Protein AF-A0A3S1AR41-F1 (afdb_monomer)

Foldseek 3Di:
DDEDFADPDPVVNVVVVVVVVVVVVVCVVVVHQDDYQDADVVCDRDPVSNCVPVNCVSVVVSVVVRVVVSVVVVVVVLVPPPQDPQDQLLVLLVVVCVVCVPAWAQEPVVRFIWGACPPHHRDTDTDDPVVQLVVSVVVCVVVSNDDPPDSVSSVSSSVSNNVVRYD

Solvent-accessible surface area (backbone atoms only — not comparable to full-atom values): 9598 Å² total; per-residue (Å²): 109,48,71,70,66,53,57,87,51,68,69,50,41,53,49,49,52,52,50,50,52,52,51,50,53,52,32,56,75,67,73,48,88,73,46,76,55,79,76,48,84,90,40,42,49,34,70,67,47,30,34,74,74,62,32,67,63,48,54,52,50,55,47,51,54,50,49,56,50,45,52,48,51,55,52,49,53,73,71,61,60,66,84,68,74,77,72,55,43,59,62,51,18,53,53,52,43,65,78,32,64,89,37,47,38,25,38,66,92,74,72,39,38,31,29,47,44,72,89,45,82,90,36,74,38,81,50,55,71,66,58,52,48,50,51,50,49,52,53,32,55,77,68,68,59,74,84,77,87,50,70,66,51,53,53,46,21,53,57,41,32,46,71,74,30,65,103

pLDDT: mean 77.69, std 9.54, range [42.16, 90.88]

Structure (mmCIF, N/CA/C/O backbone):
data_AF-A0A3S1AR41-F1
#
_entry.id   AF-A0A3S1AR41-F1
#
loop_
_atom_site.group_PDB
_atom_site.id
_atom_site.type_symbol
_atom_site.label_atom_id
_atom_site.label_alt_id
_atom_site.label_comp_id
_atom_site.label_asym_id
_atom_site.label_entity_id
_atom_site.label_seq_id
_atom_site.pdbx_PDB_ins_code
_atom_site.Cartn_x
_atom_site.Cartn_y
_atom_site.Cartn_z
_atom_site.occupancy
_atom_site.B_iso_or_equiv
_atom_site.auth_seq_id
_atom_site.auth_comp_id
_atom_site.auth_asym_id
_atom_site.auth_atom_id
_atom_site.pdbx_PDB_model_num
ATOM 1 N N . MET A 1 1 ? -4.331 1.772 16.809 1.00 79.31 1 MET A N 1
ATOM 2 C CA . MET A 1 1 ? -4.745 1.412 18.185 1.00 79.31 1 MET A CA 1
ATOM 3 C C . MET A 1 1 ? -5.383 2.632 18.816 1.00 79.31 1 MET A C 1
ATOM 5 O O . MET A 1 1 ? -4.894 3.723 18.562 1.00 79.31 1 MET A O 1
ATOM 9 N N . PHE A 1 2 ? -6.452 2.473 19.589 1.00 81.19 2 PHE A N 1
ATOM 10 C CA . PHE A 1 2 ? -7.043 3.577 20.342 1.00 81.19 2 PHE A CA 1
ATOM 11 C C . PHE A 1 2 ? -7.571 3.096 21.694 1.00 81.19 2 PHE A C 1
ATOM 13 O O . PHE A 1 2 ? -7.893 1.920 21.860 1.00 81.19 2 PHE A O 1
ATOM 20 N N . ALA A 1 3 ? -7.670 4.021 22.642 1.00 80.25 3 ALA A N 1
ATOM 21 C CA . ALA A 1 3 ? -8.290 3.820 23.941 1.00 80.25 3 ALA A CA 1
ATOM 22 C C . ALA A 1 3 ? -9.091 5.082 24.274 1.00 80.25 3 ALA A C 1
ATOM 24 O O . ALA A 1 3 ? -8.627 6.186 24.008 1.00 80.25 3 ALA A O 1
ATOM 25 N N . PHE A 1 4 ? -10.299 4.921 24.806 1.00 81.38 4 PHE A N 1
ATOM 26 C CA . PHE A 1 4 ? -11.098 6.042 25.312 1.00 81.38 4 PHE A CA 1
ATOM 27 C C . PHE A 1 4 ? -11.306 5.834 26.800 1.00 81.38 4 PHE A C 1
ATOM 29 O O . PHE A 1 4 ? -11.481 4.689 27.230 1.00 81.38 4 PHE A O 1
ATOM 36 N N . ASP A 1 5 ? -11.370 6.932 27.542 1.00 77.31 5 ASP A N 1
ATOM 37 C CA . ASP A 1 5 ? -11.739 6.889 28.948 1.00 77.31 5 ASP A CA 1
ATOM 38 C C . ASP A 1 5 ? -13.148 6.341 29.122 1.00 77.31 5 ASP A C 1
ATOM 40 O O . ASP A 1 5 ? -14.081 6.584 28.343 1.00 77.31 5 ASP A O 1
ATOM 44 N N . ARG A 1 6 ? -13.287 5.556 30.177 1.00 70.06 6 ARG A N 1
ATOM 45 C CA . ARG A 1 6 ? -14.533 4.954 30.589 1.00 70.06 6 ARG A CA 1
ATOM 46 C C . ARG A 1 6 ? -15.194 5.881 31.590 1.00 70.06 6 ARG A C 1
ATOM 48 O O . ARG A 1 6 ? -14.793 5.937 32.737 1.00 70.06 6 ARG A O 1
ATOM 55 N N . ASP A 1 7 ? -16.246 6.579 31.189 1.00 70.88 7 ASP A N 1
ATOM 56 C CA . ASP A 1 7 ? -16.994 7.405 32.137 1.00 70.88 7 ASP A CA 1
ATOM 57 C C . ASP A 1 7 ? -18.055 6.594 32.903 1.00 70.88 7 ASP A C 1
ATOM 59 O O . ASP A 1 7 ? -18.595 5.604 32.400 1.00 70.88 7 ASP A O 1
ATOM 63 N N . GLU A 1 8 ? -18.374 7.018 34.125 1.00 67.06 8 GLU A N 1
ATOM 64 C CA . GLU A 1 8 ? -19.427 6.425 34.953 1.00 67.06 8 GLU A CA 1
A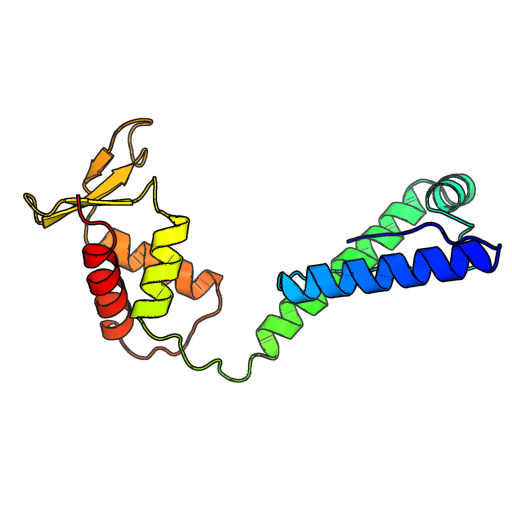TOM 65 C C . GLU A 1 8 ? -20.808 6.979 34.594 1.00 67.06 8 GLU A C 1
ATOM 67 O O . GLU A 1 8 ? -21.803 6.244 34.642 1.00 67.06 8 GLU A O 1
ATOM 72 N N . LYS A 1 9 ? -20.872 8.247 34.160 1.00 78.31 9 LYS A N 1
ATOM 73 C CA . LYS A 1 9 ? -22.122 8.919 33.800 1.00 78.31 9 LYS A CA 1
ATOM 74 C C . LYS A 1 9 ? -22.725 8.288 32.550 1.00 78.31 9 LYS A C 1
ATOM 76 O O . LYS A 1 9 ? -22.075 8.163 31.513 1.00 78.31 9 LYS A O 1
ATOM 81 N N . GLN A 1 10 ? -24.013 7.953 32.619 1.00 71.94 10 GLN A N 1
ATOM 82 C CA . GLN A 1 10 ? -24.720 7.272 31.531 1.00 71.94 10 GLN A CA 1
ATOM 83 C C . GLN A 1 10 ? -24.678 8.053 30.207 1.00 71.94 10 GLN A C 1
ATOM 85 O O . GLN A 1 10 ? -24.508 7.465 29.141 1.00 71.94 10 GLN A O 1
ATOM 90 N N . THR A 1 11 ? -24.765 9.382 30.267 1.00 77.62 11 THR A N 1
ATOM 91 C CA . THR A 1 11 ? -24.660 10.265 29.095 1.00 77.62 11 THR A CA 1
ATOM 92 C C . THR A 1 11 ? -23.285 10.183 28.431 1.00 77.62 11 THR A C 1
ATOM 94 O O . THR A 1 11 ? -23.191 10.083 27.207 1.00 77.62 11 THR A O 1
ATOM 97 N N . ALA A 1 12 ? -22.218 10.142 29.227 1.00 74.50 12 ALA A N 1
ATOM 98 C CA . ALA A 1 12 ? -20.852 10.012 28.738 1.00 74.50 12 ALA A CA 1
ATOM 99 C C . ALA A 1 12 ? -20.569 8.601 28.186 1.00 74.50 12 ALA A C 1
ATOM 101 O O . ALA A 1 12 ? -19.952 8.480 27.129 1.00 74.50 12 ALA A O 1
ATOM 102 N N . LYS A 1 13 ? -21.120 7.537 28.790 1.00 77.38 13 LYS A N 1
ATOM 103 C CA . LYS A 1 13 ? -21.058 6.166 28.235 1.00 77.38 13 LYS A CA 1
ATOM 104 C C . LYS A 1 13 ? -21.668 6.079 26.835 1.00 77.38 13 LYS A C 1
ATOM 106 O O . LYS A 1 13 ? -21.076 5.478 25.936 1.00 77.38 13 LYS A O 1
ATOM 111 N N . ILE A 1 14 ? -22.836 6.695 26.635 1.00 79.62 14 ILE A N 1
ATOM 112 C CA . ILE A 1 14 ? -23.518 6.725 25.331 1.00 79.62 14 ILE A CA 1
ATOM 113 C C . ILE A 1 14 ? -22.680 7.505 24.309 1.00 79.62 14 ILE A C 1
ATOM 115 O O . ILE A 1 14 ? -22.491 7.031 23.186 1.00 79.62 14 ILE A O 1
ATOM 119 N N . ALA A 1 15 ? -22.134 8.661 24.698 1.00 82.12 15 ALA A N 1
ATOM 120 C CA . ALA A 1 15 ? -21.292 9.481 23.830 1.00 82.12 15 ALA A CA 1
ATOM 121 C C . ALA A 1 15 ? -20.006 8.751 23.405 1.00 82.12 15 ALA A C 1
ATOM 123 O O . ALA A 1 15 ? -19.709 8.690 22.212 1.00 82.12 15 ALA A O 1
ATOM 124 N N . VAL A 1 16 ? -19.290 8.127 24.348 1.00 82.00 16 VAL A N 1
ATOM 125 C CA . VAL A 1 16 ? -18.069 7.352 24.070 1.00 82.00 16 VAL A CA 1
ATOM 126 C C . VAL A 1 16 ? -18.377 6.148 23.182 1.00 82.00 16 VAL A C 1
ATOM 128 O O . VAL A 1 16 ? -17.670 5.911 22.207 1.00 82.00 16 VAL A O 1
ATOM 131 N N . SER A 1 17 ? -19.462 5.416 23.451 1.00 81.62 17 SER A N 1
ATOM 132 C CA . SER A 1 17 ? -19.877 4.281 22.617 1.00 81.62 17 SER A CA 1
ATOM 133 C C . SER A 1 17 ? -20.206 4.712 21.181 1.00 81.62 17 SER A C 1
ATOM 135 O O . SER A 1 17 ? -19.748 4.095 20.216 1.00 81.62 17 SER A O 1
ATOM 137 N N . SER A 1 18 ? -20.931 5.823 21.026 1.00 83.88 18 SER A N 1
ATOM 138 C CA . SER A 1 18 ? -21.240 6.412 19.720 1.00 83.88 18 SER A CA 1
ATOM 139 C C . SER A 1 18 ? -19.975 6.877 18.987 1.00 83.88 18 SER A C 1
ATOM 141 O O . SER A 1 18 ? -19.796 6.564 17.808 1.00 83.88 18 SER A O 1
ATOM 143 N N . GLY A 1 19 ? -19.057 7.549 19.688 1.00 84.62 19 GLY A N 1
ATOM 144 C CA . GLY A 1 19 ? -17.765 7.981 19.151 1.00 84.62 19 GLY A CA 1
ATOM 145 C C . GLY A 1 19 ? -16.910 6.806 18.684 1.00 84.62 19 GLY A C 1
ATOM 146 O O . GLY A 1 19 ? -16.454 6.794 17.541 1.00 84.62 19 GLY A O 1
ATOM 147 N N . LYS A 1 20 ? -16.788 5.761 19.511 1.00 86.75 20 LYS A N 1
ATOM 148 C CA . LYS A 1 20 ? -16.109 4.511 19.146 1.00 86.75 20 LYS A CA 1
ATOM 149 C C . LYS A 1 20 ? -16.741 3.878 17.912 1.00 86.75 20 LYS A C 1
ATOM 151 O O . LYS A 1 20 ? -16.020 3.491 17.001 1.00 86.75 20 LYS A O 1
ATOM 156 N N . LYS A 1 21 ? -18.073 3.799 17.839 1.00 86.06 21 LYS A N 1
ATOM 157 C CA . LYS A 1 21 ? -18.773 3.224 16.680 1.00 86.06 21 LYS A CA 1
ATOM 158 C C . LYS A 1 21 ? -18.477 3.995 15.391 1.00 86.06 21 LYS A C 1
ATOM 160 O O . LYS A 1 21 ? -18.202 3.371 14.371 1.00 86.06 21 LYS A O 1
ATOM 165 N N . LYS A 1 22 ? -18.499 5.331 15.438 1.00 89.19 22 LYS A N 1
ATOM 166 C CA . LYS A 1 22 ? -18.173 6.184 14.284 1.00 89.19 22 LYS A CA 1
ATOM 167 C C . LYS A 1 22 ? -16.713 6.040 13.859 1.00 89.19 22 LYS A C 1
ATOM 169 O O . LYS A 1 22 ? -16.446 5.897 12.672 1.00 89.19 22 LYS A O 1
ATOM 174 N N . LEU A 1 23 ? -15.789 6.025 14.819 1.00 87.81 23 LEU A N 1
ATOM 175 C CA . LEU A 1 23 ? -14.365 5.844 14.545 1.00 87.81 23 LEU A CA 1
ATOM 176 C C . LEU A 1 23 ? -14.088 4.477 13.910 1.00 87.81 23 LEU A C 1
ATOM 178 O O . LEU A 1 23 ? -13.382 4.405 12.913 1.00 87.81 23 LEU A O 1
ATOM 182 N N . ARG A 1 24 ? -14.689 3.406 14.442 1.00 88.06 24 ARG A N 1
ATOM 183 C CA . ARG A 1 24 ? -14.588 2.060 13.861 1.00 88.06 24 ARG A CA 1
ATOM 184 C C . ARG A 1 24 ? -15.086 2.035 12.420 1.00 88.06 24 ARG A C 1
ATOM 186 O O . ARG A 1 24 ? -14.345 1.605 11.553 1.00 88.06 24 ARG A O 1
ATOM 193 N N . ALA A 1 25 ? -16.266 2.598 12.154 1.00 83.69 25 ALA A N 1
ATOM 194 C CA . ALA A 1 25 ? -16.811 2.673 10.799 1.00 83.69 25 ALA A CA 1
ATOM 195 C C . ALA A 1 25 ? -15.899 3.447 9.827 1.00 83.69 25 ALA A C 1
ATOM 197 O O . ALA A 1 25 ? -15.743 3.036 8.680 1.00 83.69 25 ALA A O 1
ATOM 198 N N . ALA A 1 26 ? -15.272 4.539 10.276 1.00 85.06 26 ALA A N 1
ATOM 199 C CA . ALA A 1 26 ? -14.315 5.288 9.462 1.00 85.06 26 ALA A CA 1
ATOM 200 C C . ALA A 1 26 ? -13.032 4.485 9.183 1.00 85.06 26 ALA A C 1
ATOM 202 O O . ALA A 1 26 ? -12.530 4.499 8.062 1.00 85.06 26 ALA A O 1
ATOM 203 N N . LEU A 1 27 ? -12.521 3.759 10.182 1.00 85.44 27 LEU A N 1
ATOM 204 C CA . LEU A 1 27 ? -11.340 2.904 10.035 1.00 85.44 27 LEU A CA 1
ATOM 205 C C . LEU A 1 27 ? -11.622 1.687 9.143 1.00 85.44 27 LEU A C 1
ATOM 207 O O . LEU A 1 27 ? -10.785 1.347 8.313 1.00 85.44 27 LEU A O 1
ATOM 211 N N . ASP A 1 28 ? -12.808 1.087 9.262 1.00 80.69 28 ASP A N 1
ATOM 212 C CA . ASP A 1 28 ? -13.271 0.007 8.387 1.00 80.69 28 ASP A CA 1
ATOM 213 C C . ASP A 1 28 ? -13.381 0.499 6.932 1.00 80.69 28 ASP A C 1
ATOM 215 O O . ASP A 1 28 ? -12.883 -0.156 6.018 1.00 80.69 28 ASP A O 1
ATOM 219 N N . ALA A 1 29 ? -13.962 1.685 6.704 1.00 75.62 29 ALA A N 1
ATOM 220 C CA . ALA A 1 29 ? -14.065 2.289 5.371 1.00 75.62 29 ALA A CA 1
ATOM 221 C C . ALA A 1 29 ? -12.693 2.619 4.754 1.00 75.62 29 ALA A C 1
ATOM 223 O O . ALA A 1 29 ? -12.524 2.525 3.541 1.00 75.62 29 ALA A O 1
ATOM 224 N N . ALA A 1 30 ? -11.709 2.967 5.585 1.00 77.12 30 ALA A N 1
ATOM 225 C CA . ALA A 1 30 ? -10.322 3.182 5.180 1.00 77.12 30 ALA A CA 1
ATOM 226 C C . ALA A 1 30 ? -9.496 1.882 5.099 1.00 77.12 30 ALA A C 1
ATOM 228 O O . ALA A 1 30 ? -8.284 1.945 4.900 1.00 77.12 30 ALA A O 1
ATOM 229 N N . ASN A 1 31 ? -10.123 0.712 5.286 1.00 78.56 31 ASN A N 1
ATOM 230 C CA . ASN A 1 31 ? -9.471 -0.599 5.307 1.00 78.56 31 ASN A CA 1
ATOM 231 C C . ASN A 1 31 ? -8.270 -0.670 6.276 1.00 78.56 31 ASN A C 1
ATOM 233 O O . ASN A 1 31 ? -7.235 -1.270 5.987 1.00 78.56 31 ASN A O 1
ATOM 237 N N . CYS A 1 32 ? -8.392 -0.015 7.431 1.00 78.56 32 CYS A N 1
ATOM 238 C CA . CYS A 1 32 ? -7.359 0.040 8.456 1.00 78.56 32 CYS A CA 1
ATOM 239 C C . CYS A 1 32 ? -7.586 -1.025 9.531 1.00 78.56 32 CYS A C 1
ATOM 241 O O . CYS A 1 32 ? -8.674 -1.148 10.090 1.00 78.56 32 CYS A O 1
ATOM 243 N N . HIS A 1 33 ? -6.524 -1.735 9.914 1.00 80.25 33 HIS A N 1
ATOM 244 C CA . HIS A 1 33 ? -6.556 -2.574 11.109 1.00 80.25 33 HIS A CA 1
ATOM 245 C C . HIS A 1 33 ? -6.507 -1.711 12.370 1.00 80.25 33 HIS A C 1
ATOM 247 O O . HIS A 1 33 ? -5.687 -0.799 12.500 1.00 80.25 33 HIS A O 1
ATOM 253 N N . TYR A 1 34 ? -7.369 -2.015 13.335 1.00 84.50 34 TYR A N 1
ATOM 254 C CA . TYR A 1 34 ? -7.410 -1.298 14.598 1.00 84.50 34 TYR A CA 1
ATOM 255 C C . TYR A 1 34 ? -7.719 -2.222 15.765 1.00 84.50 34 TYR A C 1
ATOM 257 O O . TYR A 1 34 ? -8.297 -3.297 15.633 1.00 84.50 34 TYR A O 1
ATOM 265 N N . ILE A 1 35 ? -7.365 -1.737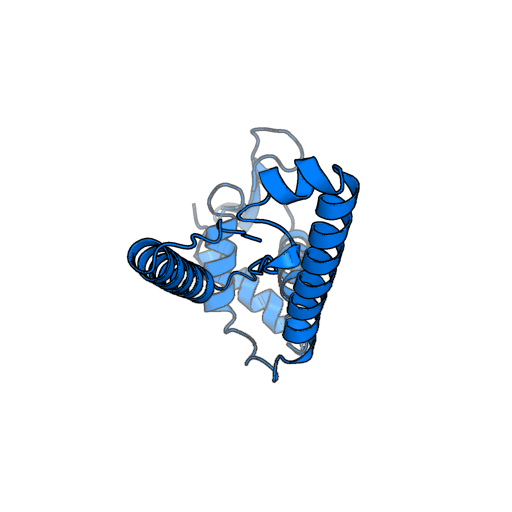 16.948 1.00 84.81 35 ILE A N 1
ATOM 266 C CA . ILE A 1 35 ? -7.746 -2.351 18.204 1.00 84.81 35 ILE A CA 1
ATOM 267 C C . ILE A 1 35 ? -8.188 -1.269 19.171 1.00 84.81 35 ILE A C 1
ATOM 269 O O . ILE A 1 35 ? -7.559 -0.209 19.257 1.00 84.81 35 ILE A O 1
ATOM 273 N N . ASP A 1 36 ? -9.288 -1.561 19.849 1.00 83.19 36 ASP A N 1
ATOM 274 C CA . ASP A 1 36 ? -9.828 -0.774 20.945 1.00 83.19 36 ASP A CA 1
ATOM 275 C C . ASP A 1 36 ? -9.344 -1.395 22.255 1.00 83.19 36 ASP A C 1
ATOM 277 O O . ASP A 1 36 ? -9.658 -2.555 22.547 1.00 83.19 36 ASP A O 1
ATOM 281 N N . ILE A 1 37 ? -8.556 -0.646 23.021 1.00 79.31 37 ILE A N 1
ATOM 282 C CA . ILE A 1 37 ? -8.174 -1.041 24.374 1.00 79.31 37 ILE A CA 1
ATOM 283 C C . ILE A 1 37 ? -9.358 -0.733 25.290 1.00 79.31 37 ILE A C 1
ATOM 285 O O . ILE A 1 37 ? -9.789 0.412 25.428 1.00 79.31 37 ILE A O 1
ATOM 289 N N . ILE A 1 38 ? -9.897 -1.785 25.904 1.00 75.62 38 ILE A N 1
ATOM 290 C CA . ILE A 1 38 ? -11.011 -1.692 26.844 1.00 75.62 38 ILE A CA 1
ATOM 291 C C . ILE A 1 38 ? -10.459 -1.870 28.255 1.00 75.62 38 ILE A C 1
ATOM 293 O O . ILE A 1 38 ? -9.960 -2.944 28.589 1.00 75.62 38 ILE A O 1
ATOM 297 N N . TRP A 1 39 ? -10.590 -0.824 29.067 1.00 73.00 39 TRP A N 1
ATOM 298 C CA . TRP A 1 39 ? -10.246 -0.822 30.487 1.00 73.00 39 TRP A CA 1
ATOM 299 C C . TRP A 1 39 ? -11.275 -1.623 31.295 1.00 73.00 39 TRP A C 1
ATOM 301 O O . TRP A 1 39 ? -12.492 -1.461 31.110 1.00 73.00 39 TRP A O 1
ATOM 311 N N . LYS A 1 40 ? -10.814 -2.493 32.199 1.00 68.31 40 LYS A N 1
ATOM 312 C CA . LYS A 1 40 ? -11.703 -3.139 33.175 1.00 68.31 40 LYS A CA 1
ATOM 313 C C . LYS A 1 40 ? -12.116 -2.125 34.241 1.00 68.31 40 LYS A C 1
ATOM 315 O O . LYS A 1 40 ? -11.457 -1.115 34.432 1.00 68.31 40 LYS A O 1
ATOM 320 N N . GLU A 1 41 ? -13.192 -2.404 34.977 1.00 66.81 41 GLU A N 1
ATOM 321 C CA . GLU A 1 41 ? -13.559 -1.575 36.148 1.00 66.81 41 GLU A CA 1
ATOM 322 C C . GLU A 1 41 ? -12.445 -1.563 37.185 1.00 66.81 41 GLU A C 1
ATOM 324 O O . GLU A 1 41 ? -12.160 -0.539 37.796 1.00 66.81 41 GLU A O 1
ATOM 329 N N . SER A 1 42 ? -11.764 -2.702 37.309 1.00 66.75 42 SER A N 1
ATOM 330 C CA . SER A 1 42 ? -10.585 -2.826 38.136 1.00 66.75 42 SER A CA 1
ATOM 331 C C . SER A 1 42 ? -9.442 -1.955 37.667 1.00 66.75 42 SER A C 1
ATOM 333 O O . SER A 1 42 ? -8.565 -1.793 38.477 1.00 66.75 42 SER A O 1
ATOM 335 N N . ASP A 1 43 ? -9.397 -1.423 36.441 1.00 62.47 43 ASP A N 1
ATOM 336 C CA . ASP A 1 43 ? -8.229 -0.739 35.850 1.00 62.47 43 ASP A CA 1
ATOM 337 C C . ASP A 1 43 ? -8.277 0.788 36.020 1.00 62.47 43 ASP A C 1
ATOM 339 O O . ASP A 1 43 ? -7.307 1.473 35.715 1.00 62.47 43 ASP A O 1
ATOM 343 N N . GLY A 1 44 ? -9.382 1.304 36.566 1.00 65.50 44 GLY A N 1
ATOM 344 C CA . GLY A 1 44 ? -9.641 2.737 36.676 1.00 65.50 44 GLY A CA 1
ATOM 345 C C . GLY A 1 44 ? -10.445 3.292 35.498 1.00 65.50 44 GLY A C 1
ATOM 346 O O . GLY A 1 44 ? -10.873 2.566 34.595 1.00 65.50 44 GLY A O 1
ATOM 347 N N . LYS A 1 45 ? -10.709 4.598 35.546 1.00 70.69 45 LYS A N 1
ATOM 348 C CA . LYS A 1 45 ? -11.516 5.335 34.570 1.00 70.69 45 LYS A CA 1
ATOM 349 C C . LYS A 1 45 ? -10.770 5.486 33.244 1.00 70.69 45 LYS A C 1
ATOM 351 O O . LYS A 1 45 ? -11.386 5.406 32.179 1.00 70.69 45 LYS A O 1
ATOM 356 N N . GLY A 1 46 ? -9.460 5.685 33.316 1.00 72.44 46 GLY A N 1
ATOM 357 C CA . GLY A 1 4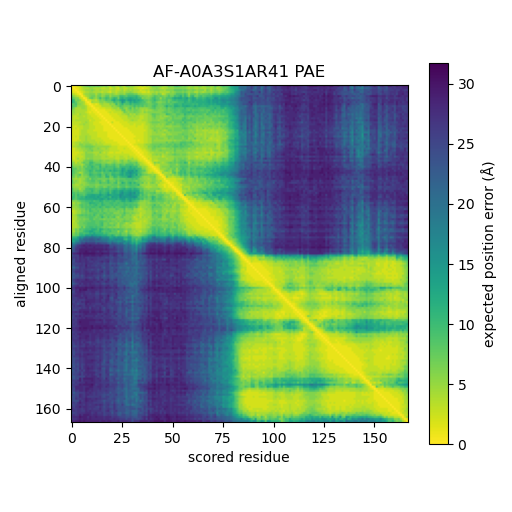6 ? -8.614 5.984 32.170 1.00 72.44 46 GLY A CA 1
ATOM 358 C C . GLY A 1 46 ? -7.207 5.413 32.285 1.00 72.44 46 GLY A C 1
ATOM 359 O O . GLY A 1 46 ? -6.855 4.687 33.216 1.00 72.44 46 GLY A O 1
ATOM 360 N N . LEU A 1 47 ? -6.396 5.738 31.281 1.00 71.81 47 LEU A N 1
ATOM 361 C CA . LEU A 1 47 ? -4.987 5.348 31.229 1.00 71.81 47 LEU A CA 1
ATOM 362 C C . LEU A 1 47 ? -4.176 5.971 32.377 1.00 71.81 47 LEU A C 1
ATOM 364 O O . LEU A 1 47 ? -3.243 5.357 32.890 1.00 71.81 47 LEU A O 1
ATOM 368 N N . ASP A 1 48 ? -4.524 7.194 32.754 1.00 73.44 48 ASP A N 1
ATOM 369 C CA . ASP A 1 48 ? -3.937 7.932 33.865 1.00 73.44 48 ASP A CA 1
ATOM 370 C C . ASP A 1 48 ? -4.140 7.206 35.199 1.00 73.44 48 ASP A C 1
ATOM 372 O O . ASP A 1 48 ? -3.169 7.009 35.931 1.00 73.44 48 ASP A O 1
ATOM 376 N N . ASP A 1 49 ? -5.350 6.714 35.470 1.00 73.25 49 ASP A N 1
ATOM 377 C CA . ASP A 1 49 ? -5.636 5.925 36.674 1.00 73.25 49 ASP A CA 1
ATOM 378 C C . ASP A 1 49 ? -4.843 4.612 36.710 1.00 73.25 49 ASP A C 1
ATOM 380 O O . ASP A 1 49 ? -4.300 4.231 37.752 1.00 73.25 49 ASP A O 1
ATOM 384 N N . LEU A 1 50 ? -4.735 3.934 35.562 1.00 70.50 50 LEU A N 1
ATOM 385 C CA . LEU A 1 50 ? -3.965 2.699 35.444 1.00 70.50 50 LEU A CA 1
ATOM 386 C C . LEU A 1 50 ? -2.482 2.939 35.757 1.00 70.50 50 LEU A C 1
ATOM 388 O O . LEU A 1 50 ? -1.876 2.192 36.526 1.00 70.50 50 LEU A O 1
ATOM 392 N N . VAL A 1 51 ? -1.901 3.996 35.182 1.00 73.38 51 VAL A N 1
ATOM 393 C CA . VAL A 1 51 ? -0.493 4.352 35.395 1.00 73.38 51 VAL A CA 1
ATOM 394 C C . VAL A 1 51 ? -0.255 4.820 36.828 1.00 73.38 51 VAL A C 1
ATOM 396 O O . VAL A 1 51 ? 0.768 4.463 37.409 1.00 73.38 51 VAL A O 1
ATOM 399 N N . MET A 1 52 ? -1.184 5.571 37.424 1.00 74.88 52 MET A N 1
ATOM 400 C CA . MET A 1 52 ? -1.058 6.000 38.818 1.00 74.88 52 MET A CA 1
ATOM 401 C C . MET A 1 52 ? -1.090 4.825 39.797 1.00 74.88 52 MET A C 1
ATOM 403 O O . MET A 1 52 ? -0.376 4.856 40.798 1.00 74.88 52 MET A O 1
ATOM 407 N N . ARG A 1 53 ? -1.885 3.784 39.525 1.00 69.00 53 ARG A N 1
ATOM 408 C CA . ARG A 1 53 ? -2.046 2.664 40.459 1.00 69.00 53 ARG A CA 1
ATOM 409 C C . ARG A 1 53 ? -1.031 1.541 40.269 1.00 69.00 53 ARG A C 1
ATOM 411 O O . ARG A 1 53 ? -0.520 1.015 41.253 1.00 69.00 53 ARG A O 1
ATOM 418 N N . GLU A 1 54 ? -0.773 1.138 39.030 1.00 67.00 54 GLU A N 1
ATOM 419 C CA . GLU A 1 54 ? 0.070 -0.028 38.718 1.00 67.00 54 GLU A CA 1
ATOM 420 C C . GLU A 1 54 ? 1.424 0.356 38.104 1.00 67.00 54 GLU A C 1
ATOM 422 O O . GLU A 1 54 ? 2.263 -0.503 37.821 1.00 67.00 54 GLU A O 1
ATOM 427 N N . GLY A 1 55 ? 1.665 1.655 37.915 1.00 69.44 55 GLY A N 1
ATOM 428 C CA . GLY A 1 55 ? 2.861 2.171 37.266 1.00 69.44 55 GLY A CA 1
ATOM 429 C C . GLY A 1 55 ? 2.834 2.010 35.744 1.00 69.44 55 GLY A C 1
ATOM 430 O O . GLY A 1 55 ? 1.937 1.417 35.139 1.00 69.44 55 GLY A O 1
ATOM 431 N N . SER A 1 56 ? 3.878 2.514 35.088 1.00 68.62 56 SER A N 1
ATOM 432 C CA . SER A 1 56 ? 4.027 2.449 33.626 1.00 68.62 56 SER A CA 1
ATOM 433 C C . SER A 1 56 ? 4.129 1.016 33.072 1.00 68.62 56 SER A C 1
ATOM 435 O O . SER A 1 56 ? 3.881 0.790 31.886 1.00 68.62 56 SER A O 1
ATOM 437 N N . GLY A 1 57 ? 4.440 0.026 33.919 1.00 68.94 57 GLY A N 1
ATOM 438 C CA . GLY A 1 57 ? 4.503 -1.390 33.542 1.00 68.94 57 GLY A CA 1
ATOM 439 C C . GLY A 1 57 ? 3.155 -1.984 33.118 1.00 68.94 57 GLY A C 1
ATOM 440 O O . GLY A 1 57 ? 3.106 -2.812 32.201 1.00 68.94 57 GLY A O 1
ATOM 441 N N . ALA A 1 58 ? 2.052 -1.523 33.713 1.00 67.81 58 ALA A N 1
ATOM 442 C CA . ALA A 1 58 ? 0.710 -1.973 33.348 1.00 67.81 58 ALA A CA 1
ATOM 443 C C . ALA A 1 58 ? 0.296 -1.474 31.957 1.00 67.81 58 ALA A C 1
ATOM 445 O O . ALA A 1 58 ? -0.246 -2.240 31.156 1.00 67.81 58 ALA A O 1
ATOM 446 N N . PHE A 1 59 ? 0.651 -0.230 31.618 1.00 69.56 59 PHE A N 1
ATOM 447 C CA . PHE A 1 59 ? 0.475 0.293 30.263 1.00 69.56 59 PHE A CA 1
ATOM 448 C C . PHE A 1 59 ? 1.272 -0.518 29.239 1.00 69.56 59 PHE A C 1
ATOM 450 O O . PHE A 1 59 ? 0.706 -0.945 28.235 1.00 69.56 59 PHE A O 1
ATOM 457 N N . ASN A 1 60 ? 2.551 -0.798 29.513 1.00 73.88 60 ASN A N 1
ATOM 458 C CA . ASN A 1 60 ? 3.392 -1.597 28.616 1.00 73.88 60 ASN A CA 1
ATOM 459 C C . ASN A 1 60 ? 2.792 -2.986 28.357 1.00 73.88 60 ASN A C 1
ATOM 461 O O . ASN A 1 60 ? 2.807 -3.469 27.227 1.00 73.88 60 ASN A O 1
ATOM 465 N N . SER A 1 61 ? 2.206 -3.601 29.385 1.00 74.94 61 SER A N 1
ATOM 466 C CA . SER A 1 61 ? 1.548 -4.906 29.275 1.00 74.94 61 SER A CA 1
ATOM 467 C C . SER A 1 61 ? 0.272 -4.836 28.430 1.00 74.94 61 SER A C 1
ATOM 469 O O . SER A 1 61 ? 0.087 -5.637 27.511 1.00 74.94 61 SER A O 1
ATOM 471 N N . ALA A 1 62 ? -0.596 -3.851 28.686 1.00 72.06 62 ALA A N 1
ATOM 472 C CA . ALA A 1 62 ? -1.812 -3.635 27.900 1.00 72.06 62 ALA A CA 1
ATOM 473 C C . ALA A 1 62 ? -1.490 -3.319 26.430 1.00 72.06 62 ALA A C 1
ATOM 475 O O . ALA A 1 62 ? -2.123 -3.859 25.519 1.00 72.06 62 ALA A O 1
ATOM 476 N N . TYR A 1 63 ? -0.462 -2.500 26.205 1.00 76.19 63 TYR A N 1
ATOM 477 C CA . TYR A 1 63 ? 0.048 -2.155 24.887 1.00 76.19 63 TYR A CA 1
ATOM 478 C C . TYR A 1 63 ? 0.601 -3.384 24.158 1.00 76.19 63 TYR A C 1
ATOM 480 O O . TYR A 1 63 ? 0.186 -3.655 23.033 1.00 76.19 63 TYR A O 1
ATOM 488 N N . ALA A 1 64 ? 1.451 -4.188 24.804 1.00 77.50 64 ALA A N 1
ATOM 489 C CA . ALA A 1 64 ? 2.009 -5.409 24.221 1.00 77.50 64 ALA A CA 1
ATOM 490 C C . ALA A 1 64 ? 0.915 -6.414 23.819 1.00 77.50 64 ALA A C 1
ATOM 492 O O . ALA A 1 64 ? 0.940 -6.957 22.714 1.00 77.50 64 ALA A O 1
ATOM 493 N N . ILE A 1 65 ? -0.104 -6.609 24.666 1.00 81.12 65 ILE A N 1
ATOM 494 C CA . ILE A 1 65 ? -1.265 -7.455 24.342 1.00 81.12 65 ILE A CA 1
ATOM 495 C C . ILE A 1 65 ? -2.027 -6.896 23.137 1.00 81.12 65 ILE A C 1
ATOM 497 O O . ILE A 1 65 ? -2.491 -7.653 22.278 1.00 81.12 65 ILE A O 1
ATOM 501 N N . ALA A 1 66 ? -2.200 -5.577 23.081 1.00 79.88 66 ALA A N 1
ATOM 502 C CA . ALA A 1 66 ? -2.933 -4.933 22.008 1.00 79.88 66 ALA A CA 1
ATOM 503 C C . ALA A 1 66 ? -2.172 -4.999 20.668 1.00 79.88 66 ALA A C 1
ATOM 505 O O . ALA A 1 66 ? -2.793 -5.253 19.635 1.00 79.88 66 ALA A O 1
ATOM 506 N N . ILE A 1 67 ? -0.841 -4.878 20.689 1.00 79.31 67 ILE A N 1
ATOM 507 C CA . ILE A 1 67 ? 0.032 -5.117 19.532 1.00 79.31 67 ILE A CA 1
ATOM 508 C C . ILE A 1 67 ? -0.052 -6.575 19.075 1.00 79.31 67 ILE A C 1
ATOM 510 O O . ILE A 1 67 ? -0.376 -6.814 17.917 1.00 79.31 67 ILE A O 1
ATOM 514 N N . ALA A 1 68 ? 0.098 -7.552 19.972 1.00 81.81 68 ALA A N 1
ATOM 515 C CA . ALA A 1 68 ? 0.020 -8.971 19.607 1.00 81.81 68 ALA A CA 1
ATOM 516 C C . ALA A 1 68 ? -1.333 -9.345 18.964 1.00 81.81 68 ALA A C 1
ATOM 518 O O . ALA A 1 68 ? -1.416 -10.165 18.045 1.00 81.81 68 ALA A O 1
ATOM 519 N N . LYS A 1 69 ? -2.431 -8.727 19.418 1.00 81.81 69 LYS A N 1
ATOM 520 C CA . LYS A 1 69 ? -3.760 -8.898 18.808 1.00 81.81 69 LYS A CA 1
ATOM 521 C C . LYS A 1 69 ? -3.864 -8.234 17.434 1.00 81.81 69 LYS A C 1
ATOM 523 O O . LYS A 1 69 ? -4.476 -8.827 16.547 1.00 81.81 69 LYS A O 1
ATOM 528 N N . LEU A 1 70 ? -3.285 -7.045 17.253 1.00 80.44 70 LEU A N 1
ATOM 529 C CA . LEU A 1 70 ? -3.205 -6.376 15.949 1.00 80.44 70 LEU A CA 1
ATOM 530 C C . LEU A 1 70 ? -2.391 -7.199 14.950 1.00 80.44 70 LEU A C 1
ATOM 532 O O . LEU A 1 70 ? -2.856 -7.433 13.840 1.00 80.44 70 LEU A O 1
ATOM 536 N N . GLU A 1 71 ? -1.231 -7.705 15.359 1.00 78.31 71 GLU A N 1
ATOM 537 C CA . GLU A 1 71 ? -0.394 -8.590 14.545 1.00 78.31 71 GLU A CA 1
ATOM 538 C C . GLU A 1 71 ? -1.146 -9.868 14.166 1.00 78.31 71 GLU A C 1
ATOM 540 O O . GLU A 1 71 ? -1.121 -10.302 13.015 1.00 78.31 71 GLU A O 1
ATOM 545 N N . LYS A 1 72 ? -1.902 -10.451 15.104 1.00 77.75 72 LYS A N 1
ATOM 546 C CA . LYS A 1 72 ? -2.759 -11.604 14.813 1.00 77.75 72 LYS A CA 1
ATOM 547 C C . LYS A 1 72 ? -3.862 -11.265 13.812 1.00 77.75 72 LYS A C 1
ATOM 549 O O . LYS A 1 72 ? -4.136 -12.083 12.937 1.00 77.75 72 LYS A O 1
ATOM 554 N N . GLN A 1 73 ? -4.499 -10.097 13.919 1.00 73.75 73 GLN A N 1
ATOM 555 C CA . GLN A 1 73 ? -5.485 -9.643 12.934 1.00 73.75 73 GLN A CA 1
ATOM 556 C C . GLN A 1 73 ? -4.836 -9.486 11.561 1.00 73.75 73 GLN A C 1
ATOM 558 O O . GLN A 1 73 ? -5.322 -10.089 10.606 1.00 73.75 73 GLN A O 1
ATOM 563 N N . PHE A 1 74 ? -3.698 -8.800 11.481 1.00 72.00 74 PHE A N 1
ATOM 564 C CA . PHE A 1 74 ? -2.919 -8.630 10.258 1.00 72.00 74 PHE A CA 1
ATOM 565 C C . PHE A 1 74 ? -2.584 -9.982 9.601 1.00 72.00 74 PHE A C 1
ATOM 567 O O . PHE A 1 74 ? -2.985 -10.249 8.468 1.00 72.00 74 PHE A O 1
ATOM 574 N N . ASN A 1 75 ? -1.994 -10.906 10.362 1.00 68.75 75 ASN A N 1
ATOM 575 C CA . ASN A 1 75 ? -1.626 -12.239 9.880 1.00 68.75 75 ASN A CA 1
ATOM 576 C C . ASN A 1 75 ? -2.847 -13.098 9.512 1.00 68.75 75 ASN A C 1
ATOM 578 O O . ASN A 1 75 ? -2.824 -13.832 8.527 1.00 68.75 75 ASN A O 1
ATOM 582 N N . SER A 1 76 ? -3.946 -13.003 10.268 1.00 60.28 76 SER A N 1
ATOM 583 C CA . SER A 1 76 ? -5.177 -13.744 9.965 1.00 60.28 76 SER A CA 1
ATOM 584 C C . SER A 1 76 ? -5.880 -13.237 8.708 1.00 60.28 76 SER A C 1
ATOM 586 O O . SER A 1 76 ? -6.498 -14.031 8.006 1.00 60.28 76 SER A O 1
ATOM 588 N N . THR A 1 77 ? -5.752 -11.947 8.391 1.00 54.59 77 THR A N 1
ATOM 589 C CA . THR A 1 77 ? -6.261 -11.361 7.143 1.00 54.59 77 THR A CA 1
ATOM 590 C C . THR A 1 77 ? -5.421 -11.845 5.961 1.00 54.59 77 THR A C 1
ATOM 592 O O . THR A 1 77 ? -5.968 -12.205 4.922 1.00 54.59 77 THR A O 1
ATOM 595 N N . HIS A 1 78 ? -4.110 -11.991 6.168 1.00 52.81 78 HIS A N 1
ATOM 596 C CA . HIS A 1 78 ? -3.181 -12.576 5.201 1.00 52.81 78 HIS A CA 1
ATOM 597 C C . HIS A 1 78 ? -3.425 -14.073 4.925 1.00 52.81 78 HIS A C 1
ATOM 599 O O . HIS A 1 78 ? -3.112 -14.552 3.838 1.00 52.81 78 HIS A O 1
ATOM 605 N N . LEU A 1 79 ? -3.985 -14.809 5.896 1.00 48.62 79 LEU A N 1
ATOM 606 C CA . LEU A 1 79 ? -4.292 -16.246 5.799 1.00 48.62 79 LEU A CA 1
ATOM 607 C C . LEU A 1 79 ? -5.755 -16.548 5.420 1.00 48.62 79 LEU A C 1
ATOM 609 O O . LEU A 1 79 ? -6.069 -17.677 5.050 1.00 48.62 79 LEU A O 1
ATOM 613 N N . ARG A 1 80 ? -6.667 -15.570 5.533 1.00 42.16 80 ARG A N 1
ATOM 614 C CA . ARG A 1 80 ? -8.101 -15.704 5.198 1.00 42.16 80 ARG A CA 1
ATOM 615 C C . ARG A 1 80 ? -8.494 -15.039 3.885 1.00 42.16 80 ARG A C 1
ATOM 617 O O . ARG A 1 80 ? -9.687 -14.998 3.573 1.00 42.16 80 ARG A O 1
ATOM 624 N N . SER A 1 81 ? -7.539 -14.571 3.088 1.00 45.00 81 SER A N 1
ATOM 625 C CA . SER A 1 81 ? -7.824 -14.289 1.690 1.00 45.00 81 SER A CA 1
ATOM 626 C C . SER A 1 81 ? -8.159 -15.615 0.994 1.00 45.00 81 SER A C 1
ATOM 628 O O . SER A 1 81 ? -7.300 -16.364 0.536 1.00 45.00 81 SER A O 1
ATOM 630 N N . LYS A 1 82 ? -9.465 -15.901 0.863 1.00 49.12 82 LYS A N 1
ATOM 631 C CA . LYS A 1 82 ? -9.965 -16.572 -0.349 1.00 49.12 82 LYS A CA 1
ATOM 632 C C . LYS A 1 82 ? -9.233 -15.922 -1.524 1.00 49.12 82 LYS A C 1
ATOM 634 O O . LYS A 1 82 ? -9.081 -14.702 -1.445 1.00 49.12 82 LYS A O 1
ATOM 639 N N . PRO A 1 83 ? -8.774 -16.668 -2.546 1.00 49.34 83 PRO A N 1
ATOM 640 C CA . PRO A 1 83 ? -7.957 -16.105 -3.612 1.00 49.34 83 PRO A CA 1
ATOM 641 C C . PRO A 1 83 ? -8.693 -14.890 -4.160 1.00 49.34 83 PRO A C 1
ATOM 643 O O . PRO A 1 83 ? -9.708 -15.025 -4.846 1.00 49.34 83 PRO A O 1
ATOM 646 N N . ASN A 1 84 ? -8.245 -13.700 -3.749 1.00 53.59 84 ASN A N 1
ATOM 647 C CA . ASN A 1 84 ? -8.752 -12.464 -4.294 1.00 53.59 84 ASN A CA 1
ATOM 648 C C . ASN A 1 84 ? -8.456 -12.622 -5.771 1.00 53.59 84 ASN A C 1
ATOM 650 O O . ASN A 1 84 ? -7.314 -12.921 -6.133 1.00 53.59 84 ASN A O 1
ATOM 654 N N . LYS A 1 85 ? -9.502 -12.534 -6.597 1.00 68.00 85 LYS A N 1
ATOM 655 C CA . LYS A 1 85 ? -9.346 -12.482 -8.045 1.00 68.00 85 LYS A CA 1
ATOM 656 C C . LYS A 1 85 ? -8.173 -11.548 -8.304 1.00 68.00 85 LYS A C 1
ATOM 658 O O . LYS A 1 85 ? -8.179 -10.422 -7.803 1.00 68.00 85 LYS A O 1
ATOM 663 N N . ILE A 1 86 ? -7.144 -12.075 -8.956 1.00 73.69 86 ILE A N 1
ATOM 664 C CA . ILE A 1 86 ? -5.934 -11.313 -9.237 1.00 73.69 86 ILE A CA 1
ATOM 665 C C . ILE A 1 86 ? -6.409 -10.034 -9.925 1.00 73.69 86 ILE A C 1
ATOM 667 O O . ILE A 1 86 ? -7.201 -10.153 -10.867 1.00 73.69 86 ILE A O 1
ATOM 671 N N . PRO A 1 87 ? -6.053 -8.846 -9.400 1.00 77.69 87 PRO A N 1
ATOM 672 C CA . PRO A 1 87 ? -6.547 -7.595 -9.949 1.00 77.69 87 PRO A CA 1
ATOM 673 C C . PRO A 1 87 ? -6.273 -7.532 -11.447 1.00 77.69 87 PRO A C 1
ATOM 675 O O . PRO A 1 87 ? -5.304 -8.110 -11.935 1.00 77.69 87 PRO A O 1
ATOM 678 N N . GLU A 1 88 ? -7.114 -6.831 -12.192 1.00 83.56 88 GLU A N 1
ATOM 679 C CA . GLU A 1 88 ? -6.805 -6.604 -13.597 1.00 83.56 88 GLU A CA 1
ATOM 680 C C . GLU A 1 88 ? -5.558 -5.710 -13.705 1.00 83.56 88 GLU A C 1
ATOM 682 O O . GLU A 1 88 ? -5.313 -4.825 -12.875 1.00 83.56 88 GLU A O 1
ATOM 687 N N . ALA A 1 89 ? -4.715 -5.999 -14.699 1.00 84.06 89 ALA A N 1
ATOM 688 C CA . ALA A 1 89 ? -3.401 -5.376 -14.838 1.00 84.06 89 ALA A CA 1
ATOM 689 C C . ALA A 1 89 ? -3.481 -3.849 -15.019 1.00 84.06 89 ALA A C 1
ATOM 691 O O . ALA A 1 89 ? -2.573 -3.129 -14.611 1.00 84.06 89 ALA A O 1
ATOM 692 N N . ASP A 1 90 ? -4.563 -3.351 -15.612 1.00 80.12 90 ASP A N 1
ATOM 693 C CA . ASP A 1 90 ? -4.850 -1.934 -15.827 1.00 80.12 90 ASP A CA 1
ATOM 694 C C . ASP A 1 90 ? -5.258 -1.211 -14.532 1.00 80.12 90 ASP A C 1
ATOM 696 O O . ASP A 1 90 ? -4.770 -0.107 -14.269 1.00 80.12 90 ASP A O 1
ATOM 700 N N . ILE A 1 91 ? -6.089 -1.847 -13.698 1.00 80.19 91 ILE A N 1
ATOM 701 C CA . ILE A 1 91 ? -6.493 -1.349 -12.378 1.00 80.19 91 ILE A CA 1
ATOM 702 C C . ILE A 1 91 ? -5.260 -1.246 -11.486 1.00 80.19 91 ILE A C 1
ATOM 704 O O . ILE A 1 91 ? -5.010 -0.208 -10.872 1.00 80.19 91 ILE A O 1
ATOM 708 N N . LEU A 1 92 ? -4.447 -2.302 -11.454 1.00 83.81 92 LEU A N 1
ATOM 709 C CA . LEU A 1 92 ? -3.238 -2.308 -10.645 1.00 83.81 92 LEU A CA 1
ATOM 710 C C . LEU A 1 92 ? -2.197 -1.305 -11.162 1.00 83.81 92 LEU A C 1
ATOM 712 O O . LEU A 1 92 ? -1.563 -0.621 -10.363 1.00 83.81 92 LEU A O 1
ATOM 716 N N . ALA A 1 93 ? -2.052 -1.160 -12.481 1.00 83.00 93 ALA A N 1
ATOM 717 C CA . ALA A 1 93 ? -1.202 -0.129 -13.069 1.00 83.00 93 ALA A CA 1
ATOM 718 C C . ALA A 1 93 ? -1.665 1.287 -12.698 1.00 83.00 93 ALA A C 1
ATOM 720 O O . ALA A 1 93 ? -0.830 2.139 -12.417 1.00 83.00 93 ALA A O 1
ATOM 721 N N . ALA A 1 94 ? -2.976 1.554 -12.673 1.00 80.31 94 ALA A N 1
ATOM 722 C CA . ALA A 1 94 ? -3.516 2.850 -12.255 1.00 80.31 94 ALA A CA 1
ATOM 723 C C . ALA A 1 94 ? -3.203 3.163 -10.786 1.00 80.31 94 ALA A C 1
ATOM 725 O O . ALA A 1 94 ? -2.842 4.291 -10.440 1.00 80.31 94 ALA A O 1
ATOM 726 N N . ASP A 1 95 ? -3.320 2.155 -9.932 1.00 80.50 95 ASP A N 1
ATOM 727 C CA . ASP A 1 95 ? -3.023 2.293 -8.516 1.00 80.50 95 ASP A CA 1
ATOM 728 C C . ASP A 1 95 ? -1.524 2.518 -8.271 1.00 80.50 95 ASP A C 1
ATOM 730 O O . ASP A 1 95 ? -1.146 3.472 -7.590 1.00 80.50 95 ASP A O 1
ATOM 734 N N . ILE A 1 96 ? -0.651 1.717 -8.893 1.00 82.56 96 ILE A N 1
ATOM 735 C CA . ILE A 1 96 ? 0.80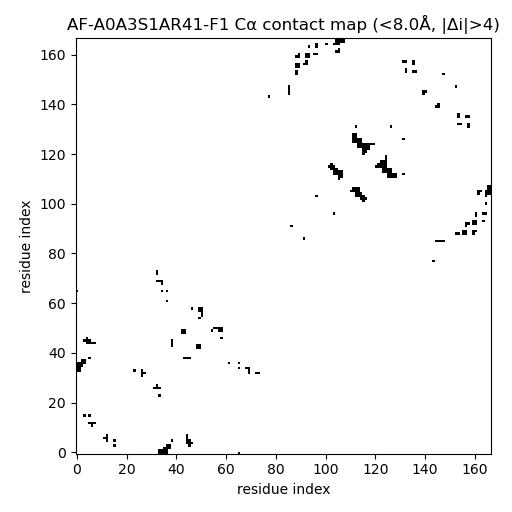5 1.924 -8.837 1.00 82.56 96 ILE A CA 1
ATOM 736 C C . ILE A 1 96 ? 1.150 3.321 -9.364 1.00 82.56 96 ILE A C 1
ATOM 738 O O . ILE A 1 96 ? 1.895 4.050 -8.714 1.00 82.56 96 ILE A O 1
ATOM 742 N N . ALA A 1 97 ? 0.550 3.743 -10.478 1.00 81.31 97 ALA A N 1
ATOM 743 C CA . ALA A 1 97 ? 0.803 5.061 -11.046 1.00 81.31 97 ALA A CA 1
ATOM 744 C C . ALA A 1 97 ? 0.530 6.202 -10.058 1.00 81.31 97 ALA A C 1
ATOM 746 O O . ALA A 1 97 ? 1.308 7.148 -9.941 1.00 81.31 97 ALA A O 1
ATOM 747 N N . SER A 1 98 ? -0.546 6.072 -9.283 1.00 78.00 98 SER A N 1
ATOM 748 C CA . SER A 1 98 ? -0.948 7.063 -8.283 1.00 78.00 98 SER A CA 1
ATOM 749 C C . SER A 1 98 ? 0.062 7.167 -7.135 1.00 78.00 98 SER A C 1
ATOM 751 O O . SER A 1 98 ? 0.361 8.264 -6.668 1.00 78.00 98 SER A O 1
ATOM 753 N N . HIS A 1 99 ? 0.651 6.043 -6.717 1.00 77.69 99 HIS A N 1
ATOM 754 C CA . HIS A 1 99 ? 1.675 6.012 -5.666 1.00 77.69 99 HIS A CA 1
ATOM 755 C C . HIS A 1 99 ? 3.022 6.603 -6.117 1.00 77.69 99 HIS A C 1
ATOM 757 O O . HIS A 1 99 ? 3.787 7.098 -5.287 1.00 77.69 99 HIS A O 1
ATOM 763 N N . TYR A 1 100 ? 3.313 6.575 -7.422 1.00 77.19 100 TYR A N 1
ATOM 764 C CA . TYR A 1 100 ? 4.586 7.021 -8.000 1.00 77.19 100 TYR A CA 1
ATOM 765 C C . TYR A 1 100 ? 4.462 8.265 -8.897 1.00 77.19 100 TYR A C 1
ATOM 767 O O . TYR A 1 100 ? 5.415 8.596 -9.601 1.00 77.19 100 TYR A O 1
ATOM 775 N N . LEU A 1 101 ? 3.341 8.995 -8.832 1.00 67.12 101 LEU A N 1
ATOM 776 C CA . LEU A 1 101 ? 2.981 10.114 -9.721 1.00 67.12 101 LEU A CA 1
ATOM 777 C C . LEU A 1 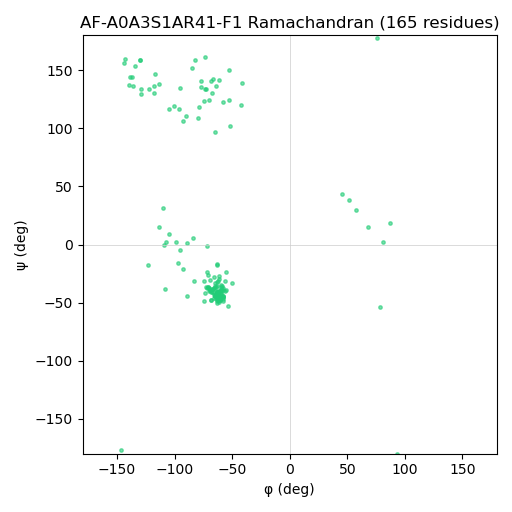101 ? 4.084 11.178 -9.894 1.00 67.12 101 LEU A C 1
ATOM 779 O O . LEU A 1 101 ? 4.219 11.761 -10.961 1.00 67.12 101 LEU A O 1
ATOM 783 N N . LEU A 1 102 ? 4.888 11.417 -8.854 1.00 72.62 102 LEU A N 1
ATOM 784 C CA . LEU A 1 102 ? 5.958 12.427 -8.846 1.00 72.62 102 LEU A CA 1
ATOM 785 C C . LEU A 1 102 ? 7.371 11.832 -8.897 1.00 72.62 102 LEU A C 1
ATOM 787 O O . LEU A 1 102 ? 8.354 12.559 -8.794 1.00 72.62 102 LEU A O 1
ATOM 791 N N . LYS A 1 103 ? 7.481 10.505 -8.986 1.00 82.56 103 LYS A N 1
ATOM 792 C CA . LYS A 1 103 ? 8.755 9.781 -8.882 1.00 82.56 103 LYS A CA 1
ATOM 793 C C . LYS A 1 103 ? 9.060 8.909 -10.085 1.00 82.56 103 LYS A C 1
ATOM 795 O O . LYS A 1 103 ? 10.211 8.516 -10.239 1.00 82.56 103 LYS A O 1
ATOM 800 N N . LEU A 1 104 ? 8.065 8.600 -10.909 1.00 87.06 104 LEU A N 1
ATOM 801 C CA . LEU A 1 104 ? 8.206 7.751 -12.080 1.00 87.06 104 LEU A CA 1
ATOM 802 C C . LEU A 1 104 ? 7.600 8.439 -13.304 1.00 87.06 104 LEU A C 1
ATOM 804 O O . LEU A 1 104 ? 6.485 8.955 -13.246 1.00 87.06 104 LEU A O 1
ATOM 808 N N . LEU A 1 105 ? 8.337 8.411 -14.409 1.00 87.75 105 LEU A N 1
ATOM 809 C CA . LEU A 1 105 ? 7.945 8.994 -15.684 1.00 87.75 105 LEU A CA 1
ATOM 810 C C . LEU A 1 105 ? 8.323 8.050 -16.827 1.00 87.75 105 LEU A C 1
ATOM 812 O O . LEU A 1 105 ? 9.374 7.410 -16.783 1.00 87.75 105 LEU A O 1
ATOM 816 N N . TRP A 1 106 ? 7.492 7.982 -17.862 1.00 88.06 106 TRP A N 1
ATOM 817 C CA . TRP A 1 106 ? 7.848 7.354 -19.127 1.00 88.06 106 TRP A CA 1
ATOM 818 C C . TRP A 1 106 ? 8.219 8.435 -20.143 1.00 88.06 106 TRP A C 1
ATOM 820 O O . TRP A 1 106 ? 7.398 9.288 -20.470 1.00 88.06 106 TRP A O 1
ATOM 830 N N . ASN A 1 107 ? 9.458 8.400 -20.635 1.00 85.94 107 ASN A N 1
ATOM 831 C CA . ASN A 1 107 ? 9.913 9.287 -21.698 1.00 85.94 107 ASN A CA 1
ATOM 832 C C . ASN A 1 107 ? 9.658 8.617 -23.052 1.00 85.94 107 ASN A C 1
ATOM 834 O O . ASN A 1 107 ? 10.305 7.614 -23.379 1.00 85.94 107 ASN A O 1
ATOM 838 N N . ASP A 1 108 ? 8.715 9.157 -23.829 1.00 83.69 108 ASP A N 1
ATOM 839 C CA . ASP A 1 108 ? 8.334 8.554 -25.105 1.00 83.69 108 ASP A CA 1
ATOM 840 C C . ASP A 1 108 ? 9.375 8.773 -26.213 1.00 83.69 108 ASP A C 1
ATOM 842 O O . ASP A 1 108 ? 9.569 7.882 -27.040 1.00 83.69 108 ASP A O 1
ATOM 846 N N . GLU A 1 109 ? 10.100 9.895 -26.196 1.00 83.12 109 GLU A N 1
ATOM 847 C CA . GLU A 1 109 ? 11.146 10.210 -27.181 1.00 83.12 109 GLU A CA 1
ATOM 848 C C . GLU A 1 109 ? 12.303 9.207 -27.115 1.00 83.12 109 GLU A C 1
ATOM 850 O O . GLU A 1 109 ? 12.782 8.713 -28.136 1.00 83.12 109 GLU A O 1
ATOM 855 N N . HIS A 1 110 ? 12.713 8.852 -25.898 1.00 83.38 110 HIS A N 1
ATOM 856 C CA . HIS A 1 110 ? 13.808 7.916 -25.649 1.00 83.38 110 HIS A CA 1
ATOM 857 C C . HIS A 1 110 ? 13.336 6.491 -25.338 1.00 83.38 110 HIS A C 1
ATOM 859 O O . HIS A 1 110 ? 14.170 5.630 -25.052 1.00 83.38 110 HIS A O 1
ATOM 865 N N . LYS A 1 111 ? 12.019 6.235 -25.361 1.00 84.81 111 LYS A N 1
ATOM 866 C CA . LYS A 1 111 ? 11.389 4.943 -25.022 1.00 84.81 111 LYS A CA 1
ATOM 867 C C . LYS A 1 111 ? 11.972 4.329 -23.744 1.00 84.81 111 LYS A C 1
ATOM 869 O O . LYS A 1 111 ? 12.294 3.142 -23.705 1.00 84.81 111 LYS A O 1
ATOM 874 N N . THR A 1 112 ? 12.163 5.161 -22.721 1.00 88.88 112 THR A N 1
ATOM 875 C CA . THR A 1 112 ? 12.891 4.798 -21.500 1.00 88.88 112 THR A CA 1
ATOM 876 C C . THR A 1 112 ? 12.162 5.308 -20.261 1.00 88.88 112 THR A C 1
ATOM 878 O O . THR A 1 112 ? 11.584 6.395 -20.252 1.00 88.88 112 THR A O 1
ATOM 881 N N . TRP A 1 113 ? 12.212 4.524 -19.186 1.00 89.69 113 TRP A N 1
ATOM 882 C CA . TRP A 1 113 ? 11.696 4.920 -17.882 1.00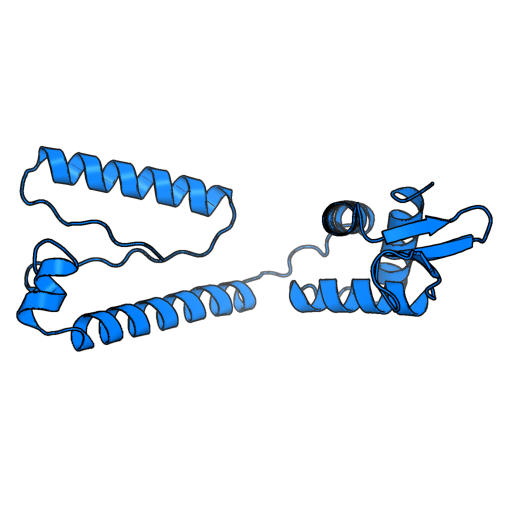 89.69 113 TRP A CA 1
ATOM 883 C C . TRP A 1 113 ? 12.648 5.875 -17.180 1.00 89.69 113 TRP A C 1
ATOM 885 O O . TRP A 1 113 ? 13.859 5.676 -17.188 1.00 89.69 113 TRP A O 1
ATOM 895 N N . MET A 1 114 ? 12.099 6.874 -16.507 1.00 86.50 114 MET A N 1
ATOM 896 C CA . MET A 1 114 ? 12.844 7.825 -15.700 1.00 86.50 114 MET A CA 1
ATOM 897 C C . MET A 1 114 ? 12.331 7.789 -14.265 1.00 86.50 114 MET A C 1
ATOM 899 O O . MET A 1 114 ? 11.126 7.816 -14.024 1.00 86.50 114 MET A O 1
ATOM 903 N N . VAL A 1 115 ? 13.254 7.739 -13.305 1.00 85.50 115 VAL A N 1
ATOM 904 C CA . VAL A 1 115 ? 12.943 7.782 -11.871 1.00 85.50 115 VAL A CA 1
ATOM 905 C C . VAL A 1 115 ? 13.587 9.011 -11.251 1.00 85.50 115 VAL A C 1
ATOM 907 O O . VAL A 1 115 ? 14.778 9.266 -11.448 1.00 85.50 115 VAL A O 1
ATOM 910 N N . PHE A 1 116 ? 12.801 9.771 -10.497 1.00 81.75 116 PHE A N 1
ATOM 911 C CA . PHE A 1 116 ? 13.263 10.961 -9.795 1.00 81.75 116 PHE A CA 1
ATOM 912 C C . PHE A 1 116 ? 14.052 10.583 -8.537 1.00 81.75 116 PHE A C 1
ATOM 914 O O . PHE A 1 116 ? 13.629 9.713 -7.773 1.00 81.75 116 PHE A O 1
ATOM 921 N N . SER A 1 117 ? 15.191 11.240 -8.311 1.00 77.44 117 SER A N 1
ATOM 922 C CA . SER A 1 117 ? 16.051 11.043 -7.134 1.00 77.44 117 SER A CA 1
ATOM 923 C C . SER A 1 117 ? 16.556 9.602 -6.929 1.00 77.44 117 SER A C 1
ATOM 925 O O . SER A 1 117 ? 16.789 9.184 -5.799 1.00 77.44 117 SER A O 1
ATOM 927 N N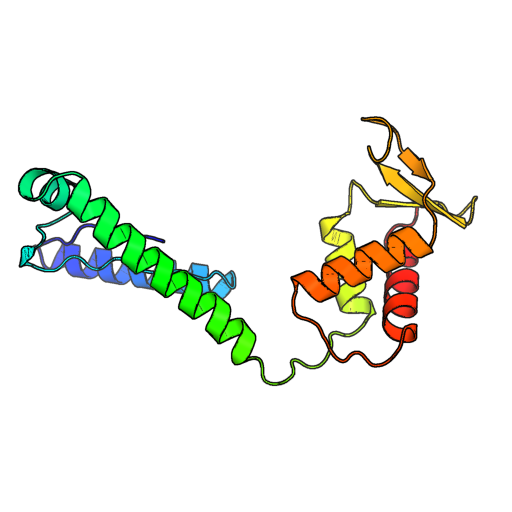 . HIS A 1 118 ? 16.733 8.807 -7.996 1.00 69.31 118 HIS A N 1
ATOM 928 C CA . HIS A 1 118 ? 17.178 7.410 -7.849 1.00 69.31 118 HIS A CA 1
ATOM 929 C C . HIS A 1 118 ? 18.668 7.270 -7.493 1.00 69.31 118 HIS A C 1
ATOM 931 O O . HIS A 1 118 ? 19.018 6.520 -6.586 1.00 69.31 118 HIS A O 1
ATOM 937 N N . LYS A 1 119 ? 19.551 7.969 -8.221 1.00 69.19 119 LYS A N 1
ATOM 938 C CA . LYS A 1 119 ? 21.012 7.951 -7.992 1.00 69.19 119 LYS A CA 1
ATOM 939 C C . LYS A 1 119 ? 21.532 9.255 -7.396 1.00 69.19 119 LYS A C 1
ATOM 941 O O . LYS A 1 119 ? 22.411 9.224 -6.548 1.00 69.19 119 LYS A O 1
ATOM 946 N N . ASN A 1 120 ? 20.971 10.374 -7.844 1.00 71.81 120 ASN A N 1
ATOM 947 C CA . ASN A 1 120 ? 21.322 11.718 -7.408 1.00 71.81 120 ASN A CA 1
ATOM 948 C C . ASN A 1 120 ? 20.031 12.431 -7.030 1.00 71.81 120 ASN A C 1
ATOM 950 O O . ASN A 1 120 ? 19.081 12.414 -7.817 1.00 71.81 120 ASN A O 1
ATOM 954 N N . ASP A 1 121 ? 19.996 13.032 -5.847 1.00 76.69 121 ASP A N 1
ATOM 955 C CA . ASP A 1 121 ? 18.801 13.720 -5.378 1.00 76.69 121 ASP A CA 1
ATOM 956 C C . ASP A 1 121 ? 18.469 14.920 -6.280 1.00 76.69 121 ASP A C 1
ATOM 958 O O . ASP A 1 121 ? 19.357 15.655 -6.713 1.00 76.69 121 ASP A O 1
ATOM 962 N N . GLY A 1 122 ? 17.191 15.079 -6.618 1.00 78.38 122 GLY A N 1
ATOM 963 C CA . GLY A 1 122 ? 16.693 16.145 -7.483 1.00 78.38 122 GLY A CA 1
ATOM 964 C C . GLY A 1 122 ? 16.850 15.904 -8.988 1.00 78.38 122 GLY A C 1
ATOM 965 O O . GLY A 1 122 ? 16.477 16.778 -9.769 1.00 78.38 122 GLY A O 1
ATOM 966 N N . ILE A 1 123 ? 17.383 14.754 -9.423 1.00 83.69 123 ILE A N 1
ATOM 967 C CA . ILE A 1 123 ? 17.633 14.469 -10.845 1.00 83.69 123 ILE A CA 1
ATOM 968 C C . ILE A 1 123 ? 16.819 13.259 -11.304 1.00 83.69 123 ILE A C 1
ATOM 970 O O . ILE A 1 123 ? 16.769 12.223 -10.638 1.00 83.69 123 ILE A O 1
ATOM 974 N N . TRP A 1 124 ? 16.211 13.376 -12.484 1.00 84.44 124 TRP A N 1
ATOM 975 C CA . TRP A 1 124 ? 15.632 12.234 -13.177 1.00 84.44 124 TRP A CA 1
ATOM 976 C C . TRP A 1 124 ? 16.728 11.367 -13.797 1.00 84.44 124 TRP A C 1
ATOM 978 O O . TRP A 1 124 ? 17.517 11.842 -14.612 1.00 84.44 124 TRP A O 1
ATOM 988 N N . ALA A 1 125 ? 16.759 10.088 -13.438 1.00 87.06 125 ALA A N 1
ATOM 989 C CA . ALA A 1 125 ? 17.713 9.129 -13.978 1.00 87.06 125 ALA A CA 1
ATOM 990 C C . ALA A 1 125 ? 16.995 8.066 -14.823 1.00 87.06 125 ALA A C 1
ATOM 992 O O . ALA A 1 125 ? 15.943 7.577 -14.399 1.00 87.06 125 ALA A O 1
ATOM 993 N N . PRO A 1 126 ? 17.552 7.675 -15.983 1.00 89.00 126 PRO A N 1
ATOM 994 C CA . PRO A 1 126 ? 16.994 6.591 -16.774 1.00 89.00 126 PRO A CA 1
ATOM 995 C C . PRO A 1 126 ? 17.156 5.251 -16.046 1.00 89.00 126 PRO A C 1
ATOM 997 O O . PRO A 1 126 ? 18.195 4.981 -15.433 1.00 89.00 126 PRO A O 1
ATOM 1000 N N . VAL A 1 127 ? 16.138 4.400 -16.139 1.00 89.00 127 VAL A N 1
ATOM 1001 C CA . VAL A 1 127 ? 16.125 3.037 -15.597 1.00 89.00 127 VAL A CA 1
ATOM 1002 C C . VAL A 1 127 ? 15.658 2.041 -16.656 1.00 89.00 127 VAL A C 1
ATOM 1004 O O . VAL A 1 127 ? 15.017 2.399 -17.643 1.00 89.00 127 VAL A O 1
ATOM 1007 N N . THR A 1 128 ? 16.009 0.773 -16.460 1.00 89.62 128 THR A N 1
ATOM 1008 C CA . THR A 1 128 ? 15.672 -0.305 -17.392 1.00 89.62 128 THR A CA 1
ATOM 1009 C C . THR A 1 128 ? 14.249 -0.816 -17.173 1.00 89.62 128 THR A C 1
ATOM 1011 O O . THR A 1 128 ? 13.695 -0.707 -16.079 1.00 89.62 128 THR A O 1
ATOM 1014 N N . ASP A 1 129 ? 13.675 -1.459 -18.191 1.00 87.81 129 ASP A N 1
ATOM 1015 C CA . ASP A 1 129 ? 12.393 -2.164 -18.060 1.00 87.81 129 ASP A CA 1
ATOM 1016 C C . ASP A 1 129 ? 12.427 -3.202 -16.929 1.00 87.81 129 ASP A C 1
ATOM 1018 O O . ASP A 1 129 ? 11.487 -3.285 -16.143 1.00 87.81 129 ASP A O 1
ATOM 1022 N N . HIS A 1 130 ? 13.547 -3.917 -16.781 1.00 87.38 130 HIS A N 1
ATOM 1023 C CA . HIS A 1 130 ? 13.742 -4.893 -15.709 1.00 87.38 130 HIS A CA 1
ATOM 1024 C C . HIS A 1 130 ? 13.641 -4.270 -14.306 1.00 87.38 130 HIS A C 1
ATOM 1026 O O . HIS A 1 130 ? 13.088 -4.880 -13.390 1.00 87.38 130 HIS A O 1
ATOM 1032 N N . PHE A 1 131 ? 14.132 -3.038 -14.127 1.00 88.44 131 PHE A N 1
ATOM 1033 C CA . PHE A 1 131 ? 13.994 -2.321 -12.858 1.00 88.44 131 PHE A CA 1
ATOM 1034 C C . PHE A 1 131 ? 12.518 -2.066 -12.525 1.00 88.44 131 PHE A C 1
ATOM 1036 O O . PHE A 1 131 ? 12.088 -2.275 -11.392 1.00 88.44 131 PHE A O 1
ATOM 1043 N N . ILE A 1 132 ? 11.722 -1.672 -13.522 1.00 88.12 132 ILE A N 1
ATOM 1044 C CA . ILE A 1 132 ? 10.283 -1.442 -13.355 1.00 88.12 132 ILE A CA 1
ATOM 1045 C C . ILE A 1 132 ? 9.533 -2.746 -13.097 1.00 88.12 132 ILE A C 1
ATOM 1047 O O . ILE A 1 132 ? 8.663 -2.786 -12.232 1.00 88.12 132 ILE A O 1
ATOM 1051 N N . GLU A 1 133 ? 9.889 -3.826 -13.787 1.00 89.19 133 GLU A N 1
ATOM 1052 C CA . GLU A 1 133 ? 9.308 -5.153 -13.556 1.00 89.19 133 GLU A CA 1
ATOM 1053 C C . GLU A 1 133 ? 9.606 -5.649 -12.135 1.00 89.19 133 GLU A C 1
ATOM 1055 O O . GLU A 1 133 ? 8.695 -6.098 -11.441 1.00 89.19 133 GLU A O 1
ATOM 1060 N N . THR A 1 134 ? 10.833 -5.443 -11.648 1.00 87.12 134 THR A N 1
ATOM 1061 C CA . THR A 1 134 ? 11.225 -5.747 -10.261 1.00 87.12 134 THR A CA 1
ATOM 1062 C C . THR A 1 134 ? 10.450 -4.896 -9.250 1.00 87.12 134 THR A C 1
ATOM 1064 O O . THR A 1 134 ? 10.013 -5.397 -8.211 1.00 87.12 134 THR A O 1
ATOM 1067 N N . LEU A 1 135 ? 10.226 -3.612 -9.546 1.00 86.50 135 LEU A N 1
ATOM 1068 C CA . LEU A 1 135 ? 9.424 -2.720 -8.704 1.00 86.50 135 LEU A CA 1
ATOM 1069 C C . LEU A 1 135 ? 7.957 -3.172 -8.640 1.00 86.50 135 LEU A C 1
ATOM 1071 O O . LEU A 1 135 ? 7.373 -3.223 -7.554 1.00 86.50 135 LEU A O 1
ATOM 1075 N N . ILE A 1 136 ? 7.372 -3.554 -9.779 1.00 88.12 136 ILE A N 1
ATOM 1076 C CA . ILE A 1 136 ? 6.017 -4.119 -9.854 1.00 88.12 136 ILE A CA 1
ATOM 1077 C C . ILE A 1 136 ? 5.953 -5.421 -9.051 1.00 88.12 136 ILE A C 1
ATOM 1079 O O . ILE A 1 136 ? 5.042 -5.591 -8.243 1.00 88.12 136 ILE A O 1
ATOM 1083 N N . GLN A 1 137 ? 6.930 -6.313 -9.215 1.00 86.31 137 GLN A N 1
ATOM 1084 C CA . GLN A 1 137 ? 6.982 -7.586 -8.502 1.00 86.31 137 GLN A CA 1
ATOM 1085 C C . GLN A 1 137 ? 7.082 -7.391 -6.984 1.00 86.31 137 GLN A C 1
ATOM 1087 O O . GLN A 1 137 ? 6.292 -7.966 -6.239 1.00 86.31 137 GLN A O 1
ATOM 1092 N N . THR A 1 138 ? 7.968 -6.511 -6.521 1.00 84.44 138 THR A N 1
ATOM 1093 C CA . THR A 1 138 ? 8.103 -6.173 -5.092 1.00 84.44 138 THR A CA 1
ATOM 1094 C C . THR A 1 138 ? 6.797 -5.592 -4.536 1.00 84.44 138 THR A C 1
ATOM 1096 O O . THR A 1 138 ? 6.368 -5.899 -3.419 1.00 84.44 138 THR A O 1
ATOM 1099 N N . THR A 1 139 ? 6.104 -4.780 -5.338 1.00 84.06 139 THR A N 1
ATOM 1100 C CA . THR A 1 139 ? 4.793 -4.225 -4.980 1.00 84.06 139 THR A CA 1
ATOM 1101 C C . THR A 1 139 ? 3.718 -5.315 -4.890 1.00 84.06 139 THR A C 1
ATOM 1103 O O . THR A 1 139 ? 2.908 -5.304 -3.966 1.00 84.06 139 THR A O 1
ATOM 1106 N N . LEU A 1 140 ? 3.712 -6.289 -5.802 1.00 83.81 140 LEU A N 1
ATOM 1107 C CA . LEU A 1 140 ? 2.803 -7.440 -5.753 1.00 83.81 140 LEU A CA 1
ATOM 1108 C C . LEU A 1 140 ? 3.054 -8.306 -4.511 1.00 83.81 140 LEU A C 1
ATOM 1110 O O . LEU A 1 140 ? 2.109 -8.663 -3.805 1.00 83.81 140 LEU A O 1
ATOM 1114 N N . GLU A 1 141 ? 4.322 -8.599 -4.220 1.00 81.94 141 GLU A N 1
ATOM 1115 C CA . GLU A 1 141 ? 4.739 -9.421 -3.082 1.00 81.94 141 GLU A CA 1
ATOM 1116 C C . GLU A 1 141 ? 4.385 -8.772 -1.743 1.00 81.94 141 GLU A C 1
ATOM 1118 O O . GLU A 1 141 ? 3.781 -9.428 -0.891 1.00 81.94 141 GLU A O 1
ATOM 1123 N N . SER A 1 142 ? 4.679 -7.477 -1.579 1.00 74.00 142 SER A N 1
ATOM 1124 C CA . SER A 1 142 ? 4.326 -6.715 -0.370 1.00 74.00 142 SER A CA 1
ATOM 1125 C C . SER A 1 142 ? 2.816 -6.638 -0.125 1.00 74.00 142 SER A C 1
ATOM 1127 O O . SER A 1 142 ? 2.379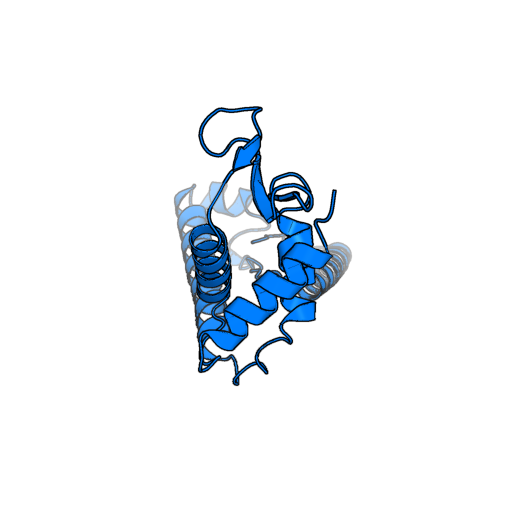 -6.561 1.021 1.00 74.00 142 SER A O 1
ATOM 1129 N N . ARG A 1 143 ? 2.007 -6.717 -1.186 1.00 75.88 143 ARG A N 1
ATOM 1130 C CA . ARG A 1 143 ? 0.537 -6.742 -1.120 1.00 75.88 143 ARG A CA 1
ATOM 1131 C C . ARG A 1 143 ? -0.043 -8.151 -0.984 1.00 75.88 143 ARG A C 1
ATOM 1133 O O . ARG A 1 143 ? -1.261 -8.315 -0.991 1.00 75.88 143 ARG A O 1
ATOM 1140 N N . GLY A 1 144 ? 0.806 -9.176 -0.905 1.00 74.94 144 GLY A N 1
ATOM 1141 C CA . GLY A 1 144 ? 0.382 -10.571 -0.811 1.00 74.94 144 GLY A CA 1
ATOM 1142 C C . GLY A 1 144 ? -0.290 -11.113 -2.076 1.00 74.94 144 GLY A C 1
ATOM 1143 O O . GLY A 1 144 ? -0.926 -12.166 -2.016 1.00 74.94 144 GLY A O 1
ATOM 1144 N N . ILE A 1 145 ? -0.161 -10.426 -3.217 1.00 79.25 145 ILE A N 1
ATOM 1145 C CA . 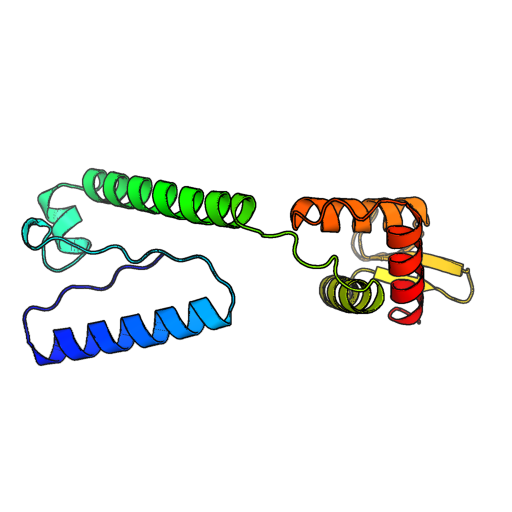ILE A 1 145 ? -0.737 -10.858 -4.492 1.00 79.25 145 ILE A CA 1
ATOM 1146 C C . ILE A 1 145 ? 0.181 -11.927 -5.085 1.00 79.25 145 ILE A C 1
ATOM 1148 O O . ILE A 1 145 ? 1.292 -11.647 -5.530 1.00 79.25 145 ILE A O 1
ATOM 1152 N N . LYS A 1 146 ? -0.287 -13.176 -5.082 1.00 77.00 146 LYS A N 1
ATOM 1153 C CA . LYS A 1 146 ? 0.448 -14.350 -5.574 1.00 77.00 146 LYS A CA 1
ATOM 1154 C C . LYS A 1 146 ? -0.427 -15.162 -6.530 1.00 77.00 146 LYS A C 1
ATOM 1156 O O . LYS A 1 146 ? -1.650 -15.063 -6.487 1.00 77.00 146 LYS A O 1
ATOM 1161 N N . GLY A 1 147 ? 0.201 -15.980 -7.376 1.00 76.06 147 GLY A N 1
ATOM 1162 C CA . GLY A 1 147 ? -0.510 -16.914 -8.260 1.00 76.06 147 GLY A CA 1
ATOM 1163 C C . GLY A 1 147 ? -0.944 -16.351 -9.617 1.00 76.06 147 GLY A C 1
ATOM 1164 O O . GLY A 1 147 ? -1.790 -16.951 -10.266 1.00 76.06 147 GLY A O 1
ATOM 1165 N N . TYR A 1 148 ? -0.358 -15.240 -10.078 1.00 76.75 148 TYR A N 1
ATOM 1166 C CA . TYR A 1 148 ? -0.615 -14.653 -11.411 1.00 76.75 148 TYR A CA 1
ATOM 1167 C C . TYR A 1 148 ? -0.020 -15.457 -12.578 1.00 76.75 148 TYR A C 1
ATOM 1169 O O . TYR A 1 148 ? -0.232 -15.123 -13.743 1.00 76.75 148 TYR A O 1
ATOM 1177 N N . GLY A 1 149 ? 0.672 -16.555 -12.267 1.00 73.12 149 GLY A N 1
ATOM 1178 C CA . GLY A 1 149 ? 1.025 -17.625 -13.195 1.00 73.12 149 GLY A CA 1
ATOM 1179 C C . GLY A 1 149 ? 2.211 -17.315 -14.102 1.00 73.12 149 GLY A C 1
ATOM 1180 O O . GLY A 1 149 ? 3.148 -18.102 -14.142 1.00 73.12 149 GLY A O 1
ATOM 1181 N N . THR A 1 150 ? 2.183 -16.196 -14.827 1.00 78.38 150 THR A N 1
ATOM 1182 C CA . THR A 1 150 ? 3.179 -15.880 -15.864 1.00 78.38 150 THR A CA 1
ATOM 1183 C C . THR A 1 150 ? 3.686 -14.445 -15.776 1.00 78.38 150 THR A C 1
ATOM 1185 O O . THR A 1 150 ? 2.948 -13.537 -15.390 1.00 78.38 150 THR A O 1
ATOM 1188 N N . ASP A 1 151 ? 4.913 -14.231 -16.256 1.00 83.81 151 ASP A N 1
ATOM 1189 C CA . ASP A 1 151 ? 5.527 -12.906 -16.438 1.00 83.81 151 ASP A CA 1
ATOM 1190 C C . ASP A 1 151 ? 4.684 -11.961 -17.302 1.00 83.81 151 ASP A C 1
ATOM 1192 O O . ASP A 1 151 ? 4.754 -10.743 -17.145 1.00 83.81 151 ASP A O 1
ATOM 1196 N N . SER A 1 152 ? 3.819 -12.508 -18.165 1.00 85.75 152 SER A N 1
ATOM 1197 C CA . SER A 1 152 ? 2.932 -11.719 -19.025 1.00 85.75 152 SER A CA 1
ATOM 1198 C C . SER A 1 152 ? 2.049 -10.749 -18.234 1.00 85.75 152 SER A C 1
ATOM 1200 O O . SER A 1 152 ? 1.758 -9.652 -18.712 1.00 85.75 152 SER A O 1
ATOM 1202 N N . TYR A 1 153 ? 1.674 -11.106 -17.003 1.00 87.12 153 TYR A N 1
ATOM 1203 C CA . TYR A 1 153 ? 0.900 -10.241 -16.121 1.00 87.12 153 TYR A CA 1
ATOM 1204 C C . TYR A 1 153 ? 1.698 -8.992 -15.716 1.00 87.12 153 TYR A C 1
ATOM 1206 O O . TYR A 1 153 ? 1.205 -7.872 -15.853 1.00 87.12 153 TYR A O 1
ATOM 1214 N N . ILE A 1 154 ? 2.961 -9.166 -15.320 1.00 87.38 154 ILE A N 1
ATOM 1215 C CA . ILE A 1 154 ? 3.878 -8.071 -14.969 1.00 87.38 154 ILE A CA 1
ATOM 1216 C C . ILE A 1 154 ? 4.175 -7.208 -16.200 1.00 87.38 154 ILE A C 1
ATOM 1218 O O . ILE A 1 154 ? 4.085 -5.980 -16.138 1.00 87.38 154 ILE A O 1
ATOM 1222 N N . THR A 1 155 ? 4.442 -7.835 -17.349 1.00 89.44 155 THR A N 1
ATOM 1223 C CA . THR A 1 155 ? 4.660 -7.119 -18.611 1.00 89.44 155 THR A CA 1
ATOM 1224 C C . THR A 1 155 ? 3.441 -6.277 -19.001 1.00 89.44 155 THR A C 1
ATOM 1226 O O . THR A 1 155 ? 3.590 -5.145 -19.465 1.00 89.44 155 THR A O 1
ATOM 1229 N N . ASN A 1 156 ? 2.225 -6.795 -18.809 1.00 88.75 156 ASN A N 1
ATOM 1230 C CA . ASN A 1 156 ? 0.999 -6.052 -19.094 1.00 88.75 156 ASN A CA 1
ATOM 1231 C C . ASN A 1 156 ? 0.837 -4.849 -18.158 1.00 88.75 156 ASN A C 1
ATOM 1233 O O . ASN A 1 156 ? 0.543 -3.758 -18.642 1.00 88.75 156 ASN A O 1
ATOM 1237 N N . ILE A 1 157 ? 1.106 -5.004 -16.856 1.00 88.12 157 ILE A N 1
ATOM 1238 C CA . ILE A 1 157 ? 1.097 -3.887 -15.893 1.00 88.12 157 ILE A CA 1
ATOM 1239 C C . ILE A 1 157 ? 2.082 -2.799 -16.329 1.00 88.12 157 ILE A C 1
ATOM 1241 O O . ILE A 1 157 ? 1.707 -1.630 -16.393 1.00 88.12 157 ILE A O 1
ATOM 1245 N N . ARG A 1 158 ? 3.313 -3.167 -16.709 1.00 90.88 158 ARG A N 1
ATOM 1246 C CA . ARG A 1 158 ? 4.317 -2.215 -17.213 1.00 90.88 158 ARG A CA 1
ATOM 1247 C C . ARG A 1 158 ? 3.826 -1.455 -18.447 1.00 90.88 158 ARG A C 1
ATOM 1249 O O . ARG A 1 158 ? 3.979 -0.238 -18.518 1.00 90.88 158 ARG A O 1
ATOM 1256 N N . LYS A 1 159 ? 3.206 -2.149 -19.406 1.00 88.56 159 LYS A N 1
ATOM 1257 C CA . LYS A 1 159 ? 2.631 -1.524 -20.613 1.00 88.56 159 LYS A CA 1
ATOM 1258 C C . LYS A 1 159 ? 1.481 -0.568 -20.292 1.00 88.56 159 LYS A C 1
ATOM 1260 O O . LYS A 1 159 ? 1.326 0.444 -20.968 1.00 88.56 159 LYS A O 1
ATOM 1265 N N . PHE A 1 160 ? 0.652 -0.878 -19.297 1.00 88.12 160 PHE A N 1
ATOM 1266 C CA . PHE A 1 160 ? -0.396 0.041 -18.849 1.00 88.12 160 PHE A CA 1
ATOM 1267 C C . PHE A 1 160 ? 0.178 1.236 -18.082 1.00 88.12 160 PHE A C 1
ATOM 1269 O O . PHE A 1 160 ? -0.304 2.353 -18.261 1.00 88.12 160 PHE A O 1
ATOM 1276 N N . LEU A 1 161 ? 1.228 1.024 -17.284 1.00 85.62 161 LEU A N 1
ATOM 1277 C CA . LEU A 1 161 ? 1.944 2.084 -16.577 1.00 85.62 161 LEU A CA 1
ATOM 1278 C C . LEU A 1 161 ? 2.557 3.095 -17.549 1.00 85.62 161 LEU A C 1
ATOM 1280 O O . LEU A 1 161 ? 2.387 4.295 -17.345 1.00 85.62 161 LEU A O 1
ATOM 1284 N N . SER A 1 162 ? 3.222 2.642 -18.620 1.00 84.88 162 SER A N 1
ATOM 1285 C CA . SER A 1 162 ? 3.872 3.563 -19.568 1.00 84.88 162 SER A CA 1
ATOM 1286 C C . SER A 1 162 ? 2.868 4.476 -20.264 1.00 84.88 162 SER A C 1
ATOM 1288 O O . SER A 1 162 ? 3.164 5.636 -20.515 1.00 84.88 162 SER A O 1
ATOM 1290 N N . ARG A 1 163 ? 1.642 3.993 -20.491 1.00 82.44 163 ARG A N 1
ATOM 1291 C CA . ARG A 1 163 ? 0.541 4.787 -21.058 1.00 82.44 163 ARG A CA 1
ATOM 1292 C C . ARG A 1 163 ? -0.032 5.828 -20.094 1.00 82.44 163 ARG A C 1
ATOM 1294 O O . ARG A 1 163 ? -0.658 6.778 -20.547 1.00 82.44 163 ARG A O 1
ATOM 1301 N N . LYS A 1 164 ? 0.127 5.634 -18.782 1.00 75.31 164 LYS A N 1
ATOM 1302 C CA . LYS A 1 164 ? -0.398 6.537 -17.742 1.00 75.31 164 LYS A CA 1
ATOM 1303 C C . LYS A 1 164 ? 0.606 7.607 -17.303 1.00 75.31 164 LYS A C 1
ATOM 1305 O O . LYS A 1 164 ? 0.178 8.626 -16.778 1.00 75.31 164 LYS A O 1
ATOM 1310 N N . HIS A 1 165 ? 1.900 7.384 -17.527 1.00 66.69 165 HIS A N 1
ATOM 1311 C CA . HIS A 1 165 ? 2.999 8.279 -17.135 1.00 66.69 165 HIS A CA 1
ATOM 1312 C C . HIS A 1 165 ? 3.686 8.959 -18.327 1.00 66.69 165 HIS A C 1
ATOM 1314 O O . HIS A 1 165 ? 4.890 9.207 -18.281 1.00 66.69 165 HIS A O 1
ATOM 1320 N N . ILE A 1 166 ? 2.943 9.222 -19.402 1.00 62.38 166 ILE A N 1
ATOM 1321 C CA . ILE A 1 166 ? 3.481 9.897 -20.587 1.00 62.38 166 ILE A CA 1
ATOM 1322 C C . ILE A 1 166 ? 3.758 11.370 -20.241 1.00 62.38 166 ILE A C 1
ATOM 1324 O O . ILE A 1 166 ? 2.841 12.069 -19.805 1.00 62.38 166 ILE A O 1
ATOM 1328 N N . CYS A 1 167 ? 5.001 11.810 -20.456 1.00 54.25 167 CYS A N 1
ATOM 1329 C CA . CYS A 1 167 ? 5.355 13.211 -20.708 1.00 54.25 167 CYS A CA 1
ATOM 1330 C C . CYS A 1 167 ? 5.585 13.404 -22.204 1.00 54.25 167 CYS A C 1
ATOM 1332 O O . CYS A 1 167 ? 6.198 12.491 -22.807 1.00 54.25 167 CYS A O 1
#

Mean predicted aligned error: 15.54 Å

Sequence (167 aa):
MFAFDRDEKQTAKIAVSSGKKKLRAALDAANCHYIDIIWKESDGKGLDDLVMREGSGAFNSAYAIAIAKLEKQFNSTHLRSKPNKIPEADILAADIASHYLLKLLWNDEHKTWMVFSHKNDGIWAPVTDHFIETLIQTTLESRGIKGYGTDSYITNIRKFLSRKHIC

Organism: NCBI:txid232991

Radius of gyration: 23.54 Å; Cα contacts (8 Å, |Δi|>4): 163; chains: 1; bounding box: 46×34×68 Å

Nearest PDB structures (foldseek):
  1ccb-assembly1_A  TM=2.557E-01  e=2.712E+00  Saccharomyces cerevisiae
  2cep-assembly1_A  TM=2.344E-01  e=5.319E+00  Saccharomyces cerevisiae
  4ccp-assembly1_A  TM=2.174E-01  e=7.225E+00  Saccharomyces cerevisiae

Secondary structure (DSSP, 8-state):
-EE----SSHHHHHHHHHHHHHHHHHHHHTT----EE---GGG-SSHHHHHHHH-HHHHHHHHHHHHHHHHHHHHHHHH------PPPHHHHHHHHHHHTTTTEEEETTTTEEEEETSSSTT-EEEE-HHHHHHHHHHHHHHTT-----SHHHHHHHHHHHHHHSB-

InterPro domains:
  IPR024385 Domain of unknown function DUF3854 [PF12965] (1-56)